Protein AF-A0A972E0D5-F1 (afdb_monomer)

Solvent-accessible surface area (backbone atoms only — not comparable to full-atom values): 6685 Å² total; per-residue (Å²): 132,88,58,48,29,91,88,78,62,47,75,30,48,80,44,77,95,68,24,32,36,20,84,86,81,68,48,36,33,38,72,57,100,85,43,80,42,74,59,61,57,70,60,48,55,52,49,51,56,50,50,57,52,50,54,54,50,51,52,50,51,51,50,49,56,63,69,64,53,73,78,79,75,87,71,73,83,79,75,71,82,75,80,74,80,75,87,78,92,76,91,74,90,76,89,79,84,80,89,80,134

Sequence (101 aa):
MDLKCPNCGTPGIPGEGGSVVCTVCGGRFNFVAGEAHLHGVAEFDQLRKRVDAQDAEIAELRKQLAGDAPSTDEHGDPHVEDDEPADQDDDSDDEDDDEDF

Radius of gyration: 34.79 Å; Cα contacts (8 Å, |Δi|>4): 67; chains: 1; bounding box: 66×60×71 Å

Nearest PDB structures (foldseek):
  4ug0-assembly1_Lp  TM=4.673E-01  e=1.606E+00  Homo sapiens
  8ui1-assembly1_A  TM=5.157E-01  e=8.831E+00  Toxoplasma gondii ME49

Structure (mmCIF, N/CA/C/O backbone):
data_AF-A0A972E0D5-F1
#
_entry.id   AF-A0A972E0D5-F1
#
loop_
_atom_site.group_PDB
_atom_site.id
_atom_site.type_symbol
_atom_site.label_atom_id
_atom_site.label_alt_id
_atom_site.label_comp_id
_atom_site.label_asym_id
_atom_site.label_entity_id
_atom_site.label_seq_id
_atom_site.pdbx_PDB_ins_code
_atom_site.Cartn_x
_atom_site.Cartn_y
_atom_site.Cartn_z
_atom_site.occupancy
_atom_site.B_iso_or_equiv
_atom_site.auth_seq_id
_atom_site.auth_comp_id
_atom_site.auth_asym_id
_atom_site.auth_atom_id
_atom_site.pdbx_PDB_model_num
ATOM 1 N N . MET A 1 1 ? -15.644 -6.082 23.993 1.00 58.34 1 MET A N 1
ATOM 2 C CA . MET A 1 1 ? -16.138 -5.756 22.640 1.00 58.34 1 MET A CA 1
ATOM 3 C C . MET A 1 1 ? -15.298 -6.552 21.663 1.00 58.34 1 MET A C 1
ATOM 5 O O . MET A 1 1 ? -14.083 -6.412 21.707 1.00 58.34 1 MET A O 1
ATOM 9 N N . ASP A 1 2 ? -15.911 -7.415 20.856 1.00 69.94 2 ASP A N 1
ATOM 10 C CA . ASP A 1 2 ? -15.203 -8.144 19.799 1.00 69.94 2 ASP A CA 1
ATOM 11 C C . ASP A 1 2 ? -14.827 -7.179 18.673 1.00 69.94 2 ASP A C 1
ATOM 13 O O . ASP A 1 2 ? -15.686 -6.715 17.921 1.00 69.94 2 ASP A O 1
ATOM 17 N N . LEU A 1 3 ? -13.539 -6.852 18.575 1.00 78.69 3 LEU A N 1
ATOM 18 C CA . LEU A 1 3 ? -12.995 -6.005 17.519 1.00 78.69 3 LEU A CA 1
ATOM 19 C C . LEU A 1 3 ? -12.850 -6.835 16.239 1.00 78.69 3 LEU A C 1
ATOM 21 O O . LEU A 1 3 ? -11.844 -7.507 16.001 1.00 78.69 3 LEU A O 1
ATOM 25 N N . LYS A 1 4 ? -13.904 -6.823 15.426 1.00 87.06 4 LYS A N 1
ATOM 26 C CA . LYS A 1 4 ? -13.925 -7.481 14.118 1.00 87.06 4 LYS A CA 1
ATOM 27 C C . LYS A 1 4 ? -13.358 -6.554 13.051 1.00 87.06 4 LYS A C 1
ATOM 29 O O . LYS A 1 4 ? -13.569 -5.343 13.082 1.00 87.06 4 LYS A O 1
ATOM 34 N N . CYS A 1 5 ? -12.664 -7.136 12.081 1.00 88.06 5 CYS A N 1
ATOM 35 C CA . CYS A 1 5 ? -12.236 -6.426 10.891 1.00 88.06 5 CYS A CA 1
ATOM 36 C C . CYS A 1 5 ? -13.473 -5.914 10.131 1.00 88.06 5 CYS A C 1
ATOM 38 O O . CYS A 1 5 ? -14.336 -6.724 9.785 1.00 88.06 5 CYS A O 1
ATOM 40 N N . PRO A 1 6 ? -13.558 -4.612 9.814 1.00 87.56 6 PRO A N 1
ATOM 41 C CA . PRO A 1 6 ? -14.696 -4.054 9.082 1.00 87.56 6 PRO A CA 1
ATOM 42 C C . PRO A 1 6 ? -14.776 -4.552 7.631 1.00 87.56 6 PRO A C 1
ATOM 44 O O . PRO A 1 6 ? -15.842 -4.502 7.033 1.00 87.56 6 PRO A O 1
ATOM 47 N N . ASN A 1 7 ? -13.667 -5.046 7.069 1.00 87.00 7 ASN A N 1
ATOM 48 C CA . ASN A 1 7 ? -13.603 -5.492 5.677 1.00 87.00 7 ASN A CA 1
ATOM 49 C C . ASN A 1 7 ? -14.078 -6.945 5.487 1.00 87.00 7 ASN A C 1
ATOM 51 O O . ASN A 1 7 ? -14.783 -7.251 4.535 1.00 87.00 7 ASN A O 1
ATOM 55 N N . CYS A 1 8 ? -13.692 -7.856 6.386 1.00 90.56 8 CYS A N 1
ATOM 56 C CA . CYS A 1 8 ? -13.950 -9.296 6.223 1.00 90.56 8 CYS A CA 1
ATOM 57 C C . CYS A 1 8 ? -14.615 -9.965 7.436 1.00 90.56 8 CYS A C 1
ATOM 59 O O . CYS A 1 8 ? -14.849 -11.170 7.426 1.00 90.56 8 CYS A O 1
ATOM 61 N N . GLY A 1 9 ? -14.915 -9.213 8.499 1.00 88.62 9 GLY A N 1
ATOM 62 C CA . GLY A 1 9 ? -15.625 -9.708 9.681 1.00 88.62 9 GLY A CA 1
ATOM 63 C C . GLY A 1 9 ? -14.813 -10.617 10.606 1.00 88.62 9 GLY A C 1
ATOM 64 O O . GLY A 1 9 ? -15.297 -10.958 11.688 1.00 88.62 9 GLY A O 1
ATOM 65 N N . THR A 1 10 ? -13.586 -10.994 10.237 1.00 91.50 10 THR A N 1
ATOM 66 C CA . THR A 1 10 ? -12.726 -11.822 11.088 1.00 91.50 10 THR A CA 1
ATOM 67 C C . THR A 1 10 ? -12.284 -11.056 12.332 1.00 91.50 10 THR A C 1
ATOM 69 O O . THR A 1 10 ? -12.026 -9.851 12.236 1.00 91.50 10 THR A O 1
ATOM 72 N N . PRO A 1 11 ? -12.146 -11.717 13.492 1.00 89.81 11 PRO A N 1
ATOM 73 C CA . PRO A 1 11 ? -11.566 -11.082 14.669 1.00 89.81 11 PRO A CA 1
ATOM 74 C C . PRO A 1 11 ? -10.156 -10.583 14.337 1.00 89.81 11 PRO A C 1
ATOM 76 O O . PRO A 1 11 ? -9.361 -11.298 13.725 1.00 89.81 11 PRO A O 1
ATOM 79 N N . GLY A 1 12 ? -9.882 -9.325 14.669 1.00 87.19 12 GLY A N 1
ATOM 80 C CA . GLY A 1 12 ? -8.566 -8.735 14.478 1.00 87.19 12 GLY A CA 1
ATOM 81 C C . GLY A 1 12 ? -7.713 -8.848 15.736 1.00 87.19 12 GLY A C 1
ATOM 82 O O . GLY A 1 12 ? -8.220 -8.971 16.850 1.00 87.19 12 GLY A O 1
ATOM 83 N N . ILE A 1 13 ? -6.400 -8.792 15.550 1.00 90.44 13 ILE A N 1
ATOM 84 C CA . ILE A 1 13 ? -5.428 -8.760 16.637 1.00 90.44 13 ILE A CA 1
ATOM 85 C C . ILE A 1 13 ? -5.296 -7.305 17.104 1.00 90.44 13 ILE A C 1
ATOM 87 O O . ILE A 1 13 ? -5.054 -6.430 16.267 1.00 90.44 13 ILE A O 1
ATOM 91 N N . PRO A 1 14 ? -5.445 -7.009 18.404 1.00 88.56 14 PRO A N 1
ATOM 92 C CA . PRO A 1 14 ? -5.200 -5.668 18.915 1.00 88.56 14 PRO A CA 1
ATOM 93 C C . PRO A 1 14 ? -3.723 -5.298 18.720 1.00 88.56 14 PRO A C 1
ATOM 95 O O . PRO A 1 14 ? -2.8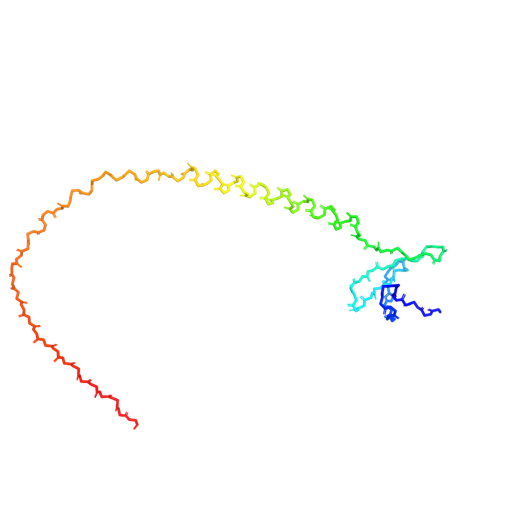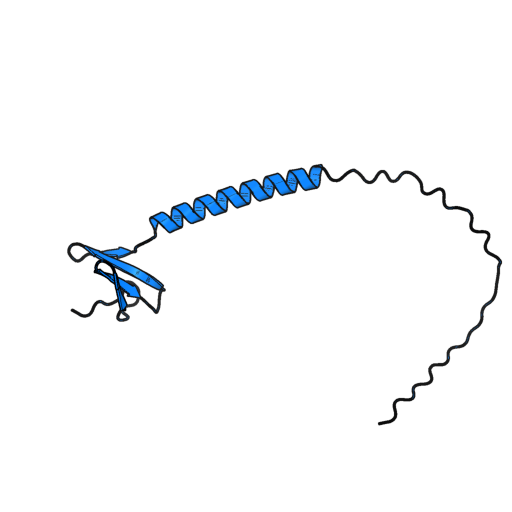25 -6.048 19.096 1.00 88.56 14 PRO A O 1
ATOM 98 N N . GLY A 1 15 ? -3.482 -4.144 18.111 1.00 82.44 15 GLY A N 1
ATOM 99 C CA . GLY A 1 15 ? -2.170 -3.538 17.940 1.00 82.44 15 GLY A CA 1
ATOM 100 C C . GLY A 1 15 ? -1.979 -2.329 18.855 1.00 82.44 15 GLY A C 1
ATOM 101 O O . GLY A 1 15 ? -2.872 -1.921 19.598 1.00 82.44 15 GLY A O 1
ATOM 102 N N . GLU A 1 16 ? -0.798 -1.718 18.780 1.00 82.38 16 GLU A N 1
ATOM 103 C CA . GLU A 1 16 ? -0.494 -0.495 19.529 1.00 82.38 16 GLU A CA 1
ATOM 104 C C . GLU A 1 16 ? -1.450 0.659 19.186 1.00 82.38 16 GLU A C 1
ATOM 106 O O . GLU A 1 16 ? -2.000 0.729 18.081 1.00 82.38 16 GLU A O 1
ATOM 111 N N . GLY A 1 17 ? -1.660 1.559 20.152 1.00 78.62 17 GLY A N 1
ATOM 112 C CA . GLY A 1 17 ? -2.460 2.774 19.964 1.00 78.62 17 GLY A CA 1
ATOM 113 C C . GLY A 1 17 ? -3.962 2.547 19.756 1.00 78.62 17 GLY A C 1
ATOM 114 O O . GLY A 1 17 ? -4.632 3.432 19.238 1.00 78.62 17 GLY A O 1
ATOM 115 N N . GLY A 1 18 ? -4.499 1.377 20.124 1.00 80.69 18 GLY A N 1
ATOM 116 C CA . GLY A 1 18 ? -5.909 1.039 19.884 1.00 80.69 18 GLY A CA 1
ATOM 117 C C . GLY A 1 18 ? -6.205 0.610 18.444 1.00 80.69 18 GLY A C 1
ATOM 118 O O . GLY A 1 18 ? -7.370 0.565 18.044 1.00 80.69 18 GLY A O 1
ATOM 119 N N . SER A 1 19 ? -5.161 0.288 17.672 1.00 87.94 19 SER A N 1
ATOM 120 C CA . SER A 1 19 ? -5.307 -0.270 16.330 1.00 87.94 19 SER A CA 1
ATOM 121 C C . SER A 1 19 ? -5.722 -1.740 16.367 1.00 87.94 19 SER A C 1
ATOM 123 O O . SER A 1 19 ? -5.522 -2.446 17.352 1.00 87.94 19 SER A O 1
ATOM 125 N N . VAL A 1 20 ? -6.291 -2.225 15.270 1.00 90.62 20 VAL A N 1
ATOM 126 C CA . VAL A 1 20 ? -6.674 -3.623 15.073 1.00 90.62 20 VAL A CA 1
ATOM 127 C C . VAL A 1 20 ? -6.107 -4.090 13.748 1.00 90.62 20 VAL A C 1
ATOM 129 O O . VAL A 1 2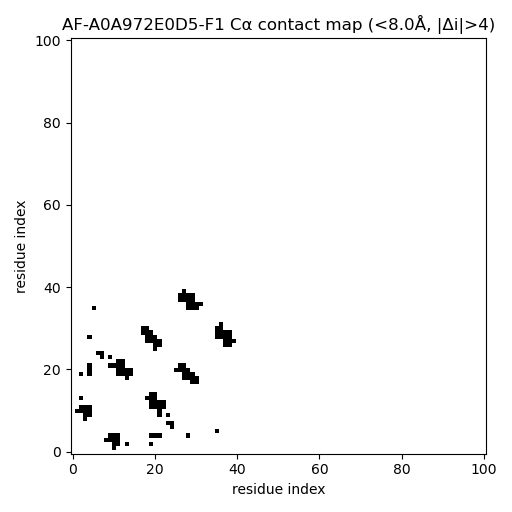0 ? -6.393 -3.510 12.702 1.00 90.62 20 VAL A O 1
ATOM 132 N N . VAL A 1 21 ? -5.302 -5.142 13.789 1.00 91.19 21 VAL A N 1
ATOM 133 C CA . VAL A 1 21 ? -4.694 -5.760 12.613 1.00 91.19 21 VAL A CA 1
ATOM 134 C C . VAL A 1 21 ? -5.527 -6.967 12.210 1.00 91.19 21 VAL A C 1
ATOM 136 O O . VAL A 1 21 ? -5.728 -7.898 12.988 1.00 91.19 21 VAL A O 1
ATOM 139 N N . CYS A 1 22 ? -6.020 -6.968 10.980 1.00 91.50 22 CYS A N 1
ATOM 140 C CA . CYS A 1 22 ? -6.670 -8.129 10.400 1.00 91.50 22 CYS A CA 1
ATOM 141 C C . CYS A 1 22 ? -5.619 -9.047 9.775 1.00 91.50 22 CYS A C 1
ATOM 143 O O . CYS A 1 22 ? -4.922 -8.646 8.848 1.00 91.50 22 CYS A O 1
ATOM 145 N N . THR A 1 23 ? -5.538 -10.295 10.228 1.00 90.94 23 THR A N 1
ATOM 146 C CA . THR A 1 23 ? -4.623 -11.295 9.652 1.00 90.94 23 THR A CA 1
ATOM 147 C C . THR A 1 23 ? -5.095 -11.853 8.314 1.00 90.94 23 THR A C 1
ATOM 149 O O . THR A 1 23 ? -4.294 -12.422 7.584 1.00 90.94 23 THR A O 1
ATOM 152 N N . VAL A 1 24 ? -6.377 -11.684 7.977 1.00 92.75 24 VAL A N 1
ATOM 153 C CA . VAL A 1 24 ? -6.950 -12.185 6.722 1.00 92.75 24 VAL A CA 1
ATOM 154 C C . VAL A 1 24 ? -6.717 -11.211 5.574 1.00 92.75 24 VAL A C 1
ATOM 156 O O . VAL A 1 24 ? -6.224 -11.610 4.528 1.00 92.75 24 VAL A O 1
ATOM 159 N N . CYS A 1 25 ? -7.042 -9.928 5.755 1.00 90.25 25 CYS A N 1
ATOM 160 C CA . CYS A 1 25 ? -6.851 -8.920 4.708 1.00 90.25 25 CYS A CA 1
ATOM 161 C C . CYS A 1 25 ? -5.580 -8.075 4.889 1.00 90.25 25 CYS A C 1
ATOM 163 O O . CYS A 1 25 ? -5.350 -7.165 4.101 1.00 90.25 25 CYS A O 1
ATOM 165 N N . GLY A 1 26 ? -4.805 -8.296 5.957 1.00 88.25 26 GLY A N 1
ATOM 166 C CA . GLY A 1 26 ? -3.592 -7.530 6.282 1.00 88.25 26 GLY A CA 1
ATOM 167 C C . GLY A 1 26 ? -3.836 -6.077 6.711 1.00 88.25 26 GLY A C 1
ATOM 168 O O . GLY A 1 26 ? -2.893 -5.356 7.022 1.00 88.25 26 GLY A O 1
ATOM 169 N N . GLY A 1 27 ? -5.092 -5.623 6.725 1.00 90.06 27 GLY A N 1
ATOM 170 C CA . GLY A 1 27 ? -5.446 -4.236 7.008 1.00 90.06 27 GLY A CA 1
ATOM 171 C C . GLY A 1 27 ? -5.283 -3.892 8.485 1.00 90.06 27 GLY A C 1
ATOM 172 O O . GLY A 1 27 ? -5.661 -4.676 9.359 1.00 90.06 27 GLY A O 1
ATOM 173 N N . ARG A 1 28 ? -4.771 -2.693 8.764 1.00 92.06 28 ARG A N 1
ATOM 174 C CA . ARG A 1 28 ? -4.694 -2.125 10.113 1.00 92.06 28 ARG A CA 1
ATOM 175 C C . ARG A 1 28 ? -5.735 -1.025 10.257 1.00 92.06 28 ARG A C 1
ATOM 177 O O . ARG A 1 28 ? -5.735 -0.092 9.467 1.00 92.06 28 ARG A O 1
ATOM 184 N N . PHE A 1 29 ? -6.603 -1.118 11.253 1.00 90.44 29 PHE A N 1
ATOM 185 C CA . PHE A 1 29 ? -7.738 -0.215 11.432 1.00 90.44 29 PHE A CA 1
ATOM 186 C C . PHE A 1 29 ? -7.678 0.485 12.787 1.00 90.44 29 PHE A C 1
ATOM 188 O O . PHE A 1 29 ? -7.318 -0.143 13.777 1.00 90.44 29 PHE A O 1
ATOM 195 N N . ASN A 1 30 ? -8.076 1.751 12.842 1.00 89.88 30 ASN A N 1
ATOM 196 C CA . ASN A 1 30 ? -8.320 2.491 14.080 1.00 89.88 30 ASN A CA 1
ATOM 197 C C . ASN A 1 30 ? -9.807 2.816 14.189 1.00 89.88 30 ASN A C 1
ATOM 199 O O . ASN A 1 30 ? -10.434 3.148 13.186 1.00 89.88 30 ASN A O 1
ATOM 203 N N . PHE A 1 31 ? -10.361 2.749 15.397 1.00 86.88 31 PHE A N 1
ATOM 204 C CA . PHE A 1 31 ? -11.768 3.058 15.638 1.00 86.88 31 PHE A CA 1
ATOM 205 C C . PHE A 1 31 ? -11.890 4.408 16.347 1.00 86.88 31 PHE A C 1
ATOM 207 O O . PHE A 1 31 ? -11.450 4.550 17.487 1.00 86.88 31 PHE A O 1
ATOM 214 N N . VAL A 1 32 ? -12.483 5.399 15.680 1.00 85.19 32 VAL A N 1
ATOM 215 C CA . VAL A 1 32 ? -12.668 6.763 16.200 1.00 85.19 32 VAL A CA 1
ATOM 216 C C . VAL A 1 32 ? -14.160 7.069 16.197 1.00 85.19 32 VAL A C 1
ATOM 218 O O . VAL A 1 32 ? -14.806 6.960 15.166 1.00 85.19 32 VAL A O 1
ATOM 221 N N . ALA A 1 33 ? -14.730 7.394 17.361 1.00 84.94 33 ALA A N 1
ATOM 222 C CA . ALA A 1 33 ? -16.161 7.699 17.514 1.00 84.94 33 ALA A CA 1
ATOM 223 C C . ALA A 1 33 ? -17.135 6.632 16.946 1.00 84.94 33 ALA A C 1
ATOM 225 O O . ALA A 1 33 ? -18.275 6.940 16.617 1.00 84.94 33 ALA A O 1
ATOM 226 N N . GLY A 1 34 ? -16.709 5.365 16.872 1.00 81.38 34 GLY A N 1
ATOM 227 C CA . GLY A 1 34 ? -17.504 4.263 16.311 1.00 81.38 34 GLY A CA 1
ATOM 228 C C . GLY A 1 34 ? -17.290 4.016 14.814 1.00 81.38 34 GLY A C 1
ATOM 229 O O . GLY A 1 34 ? -17.810 3.033 14.291 1.00 81.38 34 GLY A O 1
ATOM 230 N N . GLU A 1 35 ? -16.485 4.839 14.142 1.00 85.56 35 GLU A N 1
ATOM 231 C CA . GLU A 1 35 ? -16.110 4.677 12.737 1.00 85.56 35 GLU A CA 1
ATOM 232 C C . GLU A 1 35 ? -14.742 4.000 12.606 1.00 85.56 35 GLU A C 1
ATOM 234 O O . GLU A 1 35 ? -13.819 4.268 13.379 1.00 85.56 35 GLU A O 1
ATOM 239 N N . ALA A 1 36 ? -14.606 3.098 11.630 1.00 87.94 36 ALA A N 1
ATOM 240 C CA . ALA A 1 36 ? -13.366 2.374 11.374 1.00 87.94 36 ALA A CA 1
ATOM 241 C C . ALA A 1 36 ? -12.561 3.046 10.253 1.00 87.94 36 ALA A C 1
ATOM 243 O O . ALA A 1 36 ? -13.015 3.130 9.113 1.00 87.94 36 ALA A O 1
ATOM 244 N N . HIS A 1 37 ? -11.337 3.463 10.561 1.00 88.94 37 HIS A N 1
ATOM 245 C CA . HIS A 1 37 ? -10.412 4.090 9.622 1.00 88.94 37 HIS A CA 1
ATOM 246 C C . HIS A 1 37 ? -9.261 3.143 9.299 1.00 88.94 37 HIS A C 1
ATOM 248 O O . HIS A 1 37 ? -8.581 2.661 10.205 1.00 88.94 37 HIS A O 1
ATOM 254 N N . LEU A 1 38 ? -9.015 2.895 8.012 1.00 89.50 38 LEU A N 1
ATOM 255 C CA . LEU A 1 38 ? -7.851 2.132 7.564 1.00 89.50 38 LEU A CA 1
ATOM 256 C C . LEU A 1 38 ? -6.581 2.988 7.707 1.00 89.50 38 LEU A C 1
ATOM 258 O O . LEU A 1 38 ? -6.505 4.108 7.206 1.00 89.50 38 LEU A O 1
ATOM 262 N N . HIS A 1 39 ? -5.583 2.453 8.398 1.00 88.00 39 HIS A N 1
ATOM 263 C CA . HIS A 1 39 ? -4.290 3.085 8.621 1.00 88.00 39 HIS A CA 1
ATOM 264 C C . HIS A 1 39 ? -3.357 2.866 7.421 1.00 88.00 39 HIS A C 1
ATOM 266 O O . HIS A 1 39 ? -3.375 1.803 6.803 1.00 88.00 39 HIS A O 1
ATOM 272 N N . GLY A 1 40 ? -2.500 3.848 7.126 1.00 85.25 40 GLY A N 1
ATOM 273 C CA . GLY A 1 40 ? -1.419 3.714 6.141 1.00 85.25 40 GLY A CA 1
ATOM 274 C C . GLY A 1 40 ? -1.799 3.979 4.680 1.00 85.25 40 GLY A C 1
ATOM 275 O O . GLY A 1 40 ? -0.927 3.919 3.822 1.00 85.25 40 GLY A O 1
ATOM 276 N N . VAL A 1 41 ? -3.056 4.325 4.371 1.00 88.25 41 VAL A N 1
ATOM 277 C CA . VAL A 1 41 ? -3.482 4.633 2.987 1.00 88.25 41 VAL A CA 1
ATOM 278 C C . VAL A 1 41 ? -2.716 5.832 2.417 1.00 88.25 41 VAL A C 1
ATOM 280 O O . VAL A 1 41 ? -2.192 5.763 1.312 1.00 88.25 41 VAL A O 1
ATOM 283 N N . ALA A 1 42 ? -2.571 6.905 3.199 1.00 87.50 42 ALA A N 1
ATOM 284 C CA . ALA A 1 42 ? -1.835 8.094 2.766 1.00 87.50 42 ALA A CA 1
ATOM 285 C C . ALA A 1 42 ? -0.336 7.815 2.546 1.00 87.50 42 ALA A C 1
ATOM 287 O O . ALA A 1 42 ? 0.254 8.311 1.588 1.00 87.50 42 ALA A O 1
ATOM 288 N N . GLU A 1 43 ? 0.279 7.007 3.413 1.00 90.94 43 GLU A N 1
ATOM 289 C CA . GLU A 1 43 ? 1.678 6.581 3.270 1.00 90.94 43 GLU A CA 1
ATOM 290 C C . GLU A 1 43 ? 1.861 5.697 2.030 1.00 90.94 43 GLU A C 1
ATOM 292 O O . GLU A 1 43 ? 2.831 5.864 1.289 1.00 90.94 43 GLU A O 1
ATOM 297 N N . PHE A 1 44 ? 0.905 4.802 1.763 1.00 91.12 44 PHE A N 1
ATOM 298 C CA . PHE A 1 44 ? 0.885 3.966 0.566 1.00 91.12 44 PHE A CA 1
ATOM 299 C C . PHE A 1 44 ? 0.772 4.802 -0.716 1.00 91.12 44 PHE A C 1
ATOM 301 O O . PHE A 1 44 ? 1.542 4.588 -1.652 1.00 91.12 44 PHE A O 1
ATOM 308 N N . ASP A 1 45 ? -0.107 5.806 -0.752 1.00 93.75 45 ASP A N 1
ATOM 309 C CA . ASP A 1 45 ? -0.218 6.719 -1.896 1.00 93.75 45 ASP A CA 1
ATOM 310 C C . ASP A 1 45 ? 1.073 7.516 -2.133 1.00 93.75 45 ASP A C 1
ATOM 312 O O . ASP A 1 45 ? 1.483 7.733 -3.276 1.00 93.75 45 ASP A O 1
ATOM 316 N N . GLN A 1 46 ? 1.745 7.947 -1.064 1.00 95.56 46 GLN A N 1
ATOM 317 C CA . GLN A 1 46 ? 3.045 8.611 -1.173 1.00 95.56 46 GLN A CA 1
ATOM 318 C C . GLN A 1 46 ? 4.139 7.660 -1.673 1.00 95.56 46 GLN A C 1
ATOM 320 O O . GLN A 1 46 ? 4.968 8.058 -2.491 1.00 95.56 46 GLN A O 1
ATOM 325 N N . LEU A 1 47 ? 4.162 6.414 -1.192 1.00 96.19 47 LEU A N 1
ATOM 326 C CA . LEU A 1 47 ? 5.067 5.371 -1.681 1.00 96.19 47 LEU A CA 1
ATOM 327 C C . LEU A 1 47 ? 4.859 5.125 -3.172 1.00 96.19 47 LEU A C 1
ATOM 329 O O . LEU A 1 47 ? 5.827 5.178 -3.922 1.00 96.19 47 LEU A O 1
ATOM 333 N N . ARG A 1 48 ? 3.609 4.954 -3.606 1.00 96.94 48 ARG A N 1
ATOM 334 C CA . ARG A 1 48 ? 3.266 4.755 -5.015 1.00 96.94 48 ARG A CA 1
ATOM 335 C C . ARG A 1 48 ? 3.799 5.885 -5.896 1.00 96.94 48 ARG A C 1
ATOM 337 O O . ARG A 1 48 ? 4.523 5.615 -6.843 1.00 96.94 48 ARG A O 1
ATOM 344 N N . LYS A 1 49 ? 3.545 7.143 -5.519 1.00 97.31 49 LYS A N 1
ATOM 345 C CA . LYS A 1 49 ? 4.059 8.313 -6.255 1.00 97.31 49 LYS A CA 1
ATOM 346 C C . 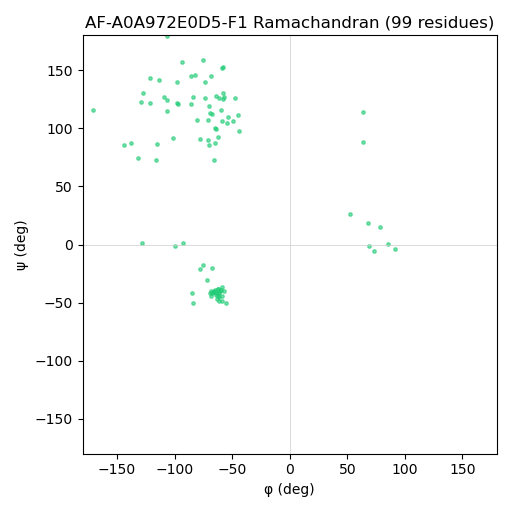LYS A 1 49 ? 5.585 8.340 -6.348 1.00 97.31 49 LYS A C 1
ATOM 348 O O . LYS A 1 49 ? 6.122 8.790 -7.353 1.00 97.31 49 LYS A O 1
ATOM 353 N N . ARG A 1 50 ? 6.287 7.899 -5.298 1.00 97.94 50 ARG A N 1
ATOM 354 C CA . ARG A 1 50 ? 7.754 7.807 -5.315 1.00 97.94 50 ARG A CA 1
ATOM 355 C C . ARG A 1 50 ? 8.241 6.717 -6.259 1.00 97.94 50 ARG A C 1
ATOM 357 O O . ARG A 1 50 ? 9.190 6.975 -6.984 1.00 97.94 50 ARG A O 1
ATOM 364 N N . VAL A 1 51 ? 7.591 5.553 -6.267 1.00 98.00 51 VAL A N 1
ATOM 365 C CA . VAL A 1 51 ? 7.912 4.476 -7.215 1.00 98.00 51 VAL A CA 1
ATOM 366 C C . VAL A 1 51 ? 7.688 4.955 -8.647 1.00 98.00 51 VAL A C 1
ATOM 368 O O . VAL A 1 51 ? 8.612 4.879 -9.444 1.00 98.00 51 VAL A O 1
ATOM 371 N N . ASP A 1 52 ? 6.540 5.575 -8.939 1.00 97.69 52 ASP A N 1
ATOM 372 C CA . ASP A 1 52 ? 6.246 6.117 -10.273 1.00 97.69 52 ASP A CA 1
ATOM 373 C C . ASP A 1 52 ? 7.313 7.136 -10.734 1.00 97.69 52 ASP A C 1
ATOM 375 O O . ASP A 1 52 ? 7.728 7.144 -11.894 1.00 97.69 52 ASP A O 1
ATOM 379 N N . ALA A 1 53 ? 7.792 7.991 -9.823 1.00 97.31 53 ALA A N 1
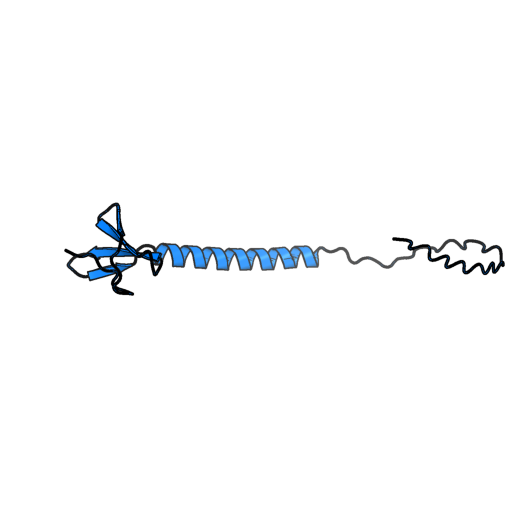ATOM 380 C CA . ALA A 1 53 ? 8.864 8.942 -10.117 1.00 97.31 53 ALA A CA 1
ATOM 381 C C . ALA A 1 53 ? 10.219 8.251 -10.359 1.00 97.31 53 ALA A C 1
ATOM 383 O O . ALA A 1 53 ? 10.952 8.646 -11.265 1.00 97.31 53 ALA A O 1
ATOM 384 N N . GLN A 1 54 ? 10.545 7.219 -9.577 1.00 97.75 54 GLN A N 1
ATOM 385 C CA . GLN A 1 54 ? 11.769 6.433 -9.752 1.00 97.75 54 GLN A CA 1
ATOM 386 C C . GLN A 1 54 ? 11.760 5.645 -11.063 1.00 97.75 54 GLN A C 1
ATOM 388 O O . GLN A 1 54 ? 12.774 5.615 -11.754 1.00 97.75 54 GLN A O 1
ATOM 393 N N . ASP A 1 55 ? 10.629 5.055 -11.448 1.00 97.44 55 ASP A N 1
ATOM 394 C CA . ASP A 1 55 ? 10.482 4.370 -12.734 1.00 97.44 55 ASP A CA 1
ATOM 395 C C . ASP A 1 55 ? 10.715 5.324 -13.916 1.00 97.44 55 ASP A C 1
ATOM 397 O O . ASP A 1 55 ? 11.397 4.964 -14.879 1.00 97.44 55 ASP A O 1
ATOM 401 N N . ALA A 1 56 ? 10.220 6.564 -13.831 1.00 96.19 56 ALA A N 1
ATOM 402 C CA . ALA A 1 56 ? 10.476 7.584 -14.848 1.00 96.19 56 ALA A CA 1
ATOM 403 C C . ALA A 1 56 ? 11.966 7.967 -14.936 1.00 96.19 56 ALA A C 1
ATOM 405 O O . ALA A 1 56 ? 12.508 8.085 -16.036 1.00 96.19 56 ALA A O 1
ATOM 406 N N . GLU A 1 57 ? 12.643 8.116 -13.794 1.00 96.62 57 GLU A N 1
ATOM 407 C CA . GLU A 1 57 ? 14.085 8.389 -13.744 1.00 96.62 57 GLU A CA 1
ATOM 408 C C . GLU A 1 57 ? 14.904 7.224 -14.322 1.00 96.62 57 GLU A C 1
ATOM 410 O O . GLU A 1 57 ? 15.804 7.438 -15.134 1.00 96.62 57 GLU A O 1
ATOM 415 N N . ILE A 1 58 ? 14.548 5.980 -13.986 1.00 96.88 58 ILE A N 1
ATOM 416 C CA . ILE A 1 58 ? 15.184 4.775 -14.536 1.00 96.88 58 ILE A CA 1
ATOM 417 C C . ILE A 1 58 ? 14.993 4.700 -16.054 1.00 96.88 58 ILE A C 1
ATOM 419 O O . ILE A 1 58 ? 15.932 4.343 -16.767 1.00 96.88 58 ILE A O 1
ATOM 423 N N . ALA A 1 59 ? 13.803 5.020 -16.566 1.00 95.56 59 ALA A N 1
ATOM 424 C CA . ALA A 1 59 ? 13.543 5.026 -18.003 1.00 95.56 59 ALA A CA 1
ATOM 425 C C . ALA A 1 59 ? 14.427 6.049 -18.740 1.00 95.56 59 ALA A C 1
ATOM 427 O O . ALA A 1 59 ? 14.988 5.730 -19.791 1.00 95.56 59 ALA A O 1
ATOM 428 N N . GLU A 1 60 ? 14.601 7.240 -18.167 1.00 93.81 60 GLU A N 1
ATOM 429 C CA . GLU A 1 60 ? 15.466 8.279 -18.729 1.00 93.81 60 GLU A CA 1
ATOM 430 C C . GLU A 1 60 ? 16.950 7.886 -18.663 1.00 93.81 60 GLU A C 1
ATOM 432 O O . GLU A 1 60 ? 17.655 7.979 -19.668 1.00 93.81 60 GLU A O 1
ATOM 437 N N . LEU A 1 61 ? 17.418 7.347 -17.533 1.00 93.88 61 LEU A N 1
ATOM 438 C CA . LEU A 1 61 ? 18.783 6.827 -17.397 1.00 93.88 61 LEU A CA 1
ATOM 439 C C . LEU A 1 61 ? 19.064 5.708 -18.406 1.00 93.88 61 LEU A C 1
ATOM 441 O O . LEU A 1 61 ? 20.094 5.721 -19.074 1.00 93.88 61 LEU A O 1
ATOM 445 N N . ARG A 1 62 ? 18.134 4.760 -18.579 1.00 93.25 62 ARG A N 1
ATOM 446 C CA . ARG A 1 62 ? 18.263 3.691 -19.584 1.00 93.25 62 ARG A CA 1
ATOM 447 C C . ARG A 1 62 ? 18.367 4.245 -20.998 1.00 93.25 62 ARG A C 1
ATOM 449 O O . ARG A 1 62 ? 19.147 3.724 -21.789 1.00 93.25 62 ARG A O 1
ATOM 456 N N . LYS A 1 63 ? 17.605 5.292 -21.318 1.00 92.19 63 LYS A N 1
ATOM 457 C CA . LYS A 1 63 ? 17.676 5.961 -22.618 1.00 92.19 63 LYS A CA 1
ATOM 458 C C . LYS A 1 63 ? 19.027 6.643 -22.827 1.00 92.19 63 LYS A C 1
ATOM 460 O O . LYS A 1 63 ? 19.573 6.545 -23.920 1.00 92.19 63 LYS A O 1
ATOM 465 N N . GLN A 1 64 ? 19.570 7.291 -21.798 1.00 91.44 64 GLN A N 1
ATOM 466 C CA . GLN A 1 64 ? 20.904 7.891 -21.853 1.00 91.44 64 GLN A CA 1
ATOM 467 C C . GLN A 1 64 ? 21.981 6.822 -22.055 1.00 91.44 64 GLN A C 1
ATOM 469 O O . GLN A 1 64 ? 22.778 6.953 -22.972 1.00 91.44 64 GLN A O 1
ATOM 474 N N . LEU A 1 65 ? 21.942 5.721 -21.296 1.00 87.88 65 LEU A N 1
ATOM 475 C CA . LEU A 1 65 ? 22.882 4.606 -21.466 1.00 87.88 65 LEU A CA 1
ATOM 476 C C . LEU A 1 65 ? 22.775 3.946 -22.850 1.00 87.88 65 LEU A C 1
ATOM 478 O O . LEU A 1 65 ? 23.789 3.567 -23.423 1.00 87.88 65 LEU A O 1
ATOM 482 N N . ALA A 1 66 ? 21.566 3.807 -23.397 1.00 84.75 66 ALA A N 1
ATOM 483 C CA . ALA A 1 66 ? 21.372 3.271 -24.744 1.00 84.75 66 ALA A CA 1
ATOM 484 C C . ALA A 1 66 ? 21.820 4.252 -25.842 1.00 84.75 66 ALA A C 1
ATOM 486 O O . ALA A 1 66 ? 22.242 3.818 -26.909 1.00 84.75 66 ALA A O 1
ATOM 487 N N . GLY A 1 67 ? 21.720 5.561 -25.596 1.00 67.00 67 GLY A N 1
ATOM 488 C CA . GLY A 1 67 ? 22.203 6.606 -26.501 1.00 67.00 67 GLY A CA 1
ATOM 489 C C . GLY A 1 67 ? 23.718 6.829 -26.447 1.00 67.00 67 GLY A C 1
ATOM 490 O O . GLY A 1 67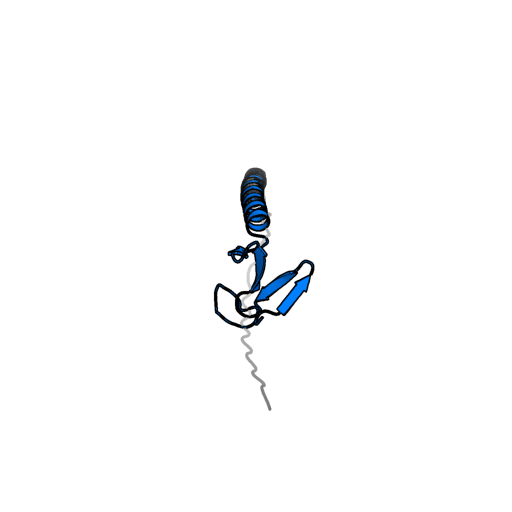 ? 24.270 7.353 -27.407 1.00 67.00 67 GLY A O 1
ATOM 491 N N . ASP A 1 68 ? 24.372 6.420 -25.357 1.00 59.31 68 ASP A N 1
ATOM 492 C CA . ASP A 1 68 ? 25.827 6.494 -25.151 1.00 59.31 68 ASP A CA 1
ATOM 493 C C . ASP A 1 68 ? 26.553 5.206 -25.580 1.00 59.31 68 ASP A C 1
ATOM 495 O O . ASP A 1 68 ? 27.770 5.104 -25.456 1.00 59.31 68 ASP A O 1
ATOM 499 N N . ALA A 1 69 ? 25.827 4.209 -26.104 1.00 55.12 69 ALA A N 1
ATOM 500 C CA . ALA A 1 69 ? 26.461 3.075 -26.758 1.00 55.12 69 ALA A CA 1
ATOM 501 C C . ALA A 1 69 ? 27.281 3.619 -27.941 1.00 55.12 69 ALA A C 1
ATOM 503 O O . ALA A 1 69 ? 26.685 4.189 -28.863 1.00 55.12 69 ALA A O 1
ATOM 504 N N . PRO A 1 70 ? 28.624 3.493 -27.937 1.00 52.25 70 PRO A N 1
ATOM 505 C CA . PRO A 1 70 ? 29.404 3.891 -29.091 1.00 52.25 70 PRO A CA 1
ATOM 506 C C . PRO A 1 70 ? 28.886 3.069 -30.262 1.00 52.25 70 PRO A C 1
ATOM 508 O O . PRO A 1 70 ? 28.818 1.841 -30.174 1.00 52.25 70 PRO A O 1
ATOM 511 N N . SER A 1 71 ? 28.489 3.750 -31.339 1.00 53.31 71 SER A N 1
ATOM 512 C CA . SER A 1 71 ? 28.361 3.121 -32.644 1.00 53.31 71 SER A CA 1
ATOM 513 C C . SER A 1 71 ? 29.613 2.274 -32.826 1.00 53.31 71 SER A C 1
ATOM 515 O O . SER A 1 71 ? 30.717 2.816 -32.875 1.00 53.31 71 SER A O 1
ATOM 517 N N . THR A 1 72 ? 29.465 0.952 -32.820 1.00 53.88 72 THR A N 1
ATOM 518 C CA . THR A 1 72 ? 30.517 0.055 -33.273 1.00 53.88 72 THR A CA 1
ATOM 519 C C . THR A 1 72 ? 30.724 0.402 -34.735 1.00 53.88 72 THR A C 1
ATOM 521 O O . THR A 1 72 ? 29.968 -0.039 -35.598 1.00 53.88 72 THR A O 1
ATOM 524 N N . ASP A 1 73 ? 31.671 1.305 -34.979 1.00 48.56 73 ASP A N 1
ATOM 525 C CA . ASP A 1 73 ? 32.252 1.557 -36.281 1.00 48.56 73 ASP A CA 1
ATOM 526 C C . ASP A 1 73 ? 32.756 0.201 -36.773 1.00 48.56 73 ASP A C 1
ATOM 528 O O . ASP A 1 73 ? 33.750 -0.336 -36.282 1.00 48.56 73 ASP A O 1
ATOM 532 N N . GLU A 1 74 ? 32.016 -0.385 -37.710 1.00 56.50 74 GLU A N 1
ATOM 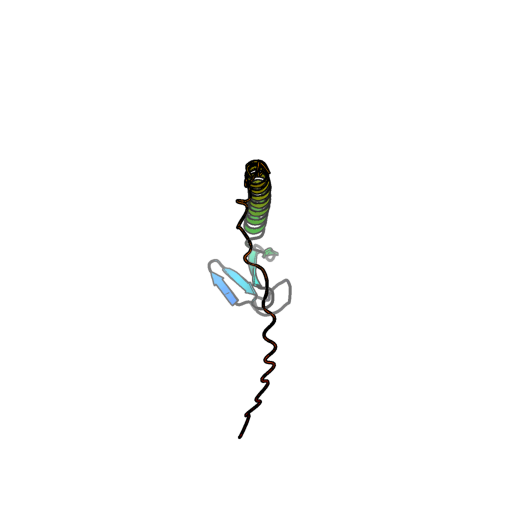533 C CA . GLU A 1 74 ? 32.492 -1.464 -38.563 1.00 56.50 74 GLU A CA 1
ATOM 534 C C . GLU A 1 74 ? 33.598 -0.899 -39.464 1.00 56.50 74 GLU A C 1
ATOM 536 O O . GLU A 1 74 ? 33.404 -0.646 -40.653 1.00 56.50 74 GLU A O 1
ATOM 541 N N . HIS A 1 75 ? 34.767 -0.635 -38.885 1.00 51.41 75 HIS A N 1
ATOM 542 C CA . HIS A 1 75 ? 35.971 -0.295 -39.625 1.00 51.41 75 HIS A CA 1
ATOM 543 C C . HIS A 1 75 ? 37.019 -1.380 -39.426 1.00 51.41 75 HIS A C 1
ATOM 545 O O . HIS A 1 75 ? 37.889 -1.293 -38.567 1.00 51.41 75 HIS A O 1
ATOM 551 N N . GLY A 1 76 ? 36.891 -2.384 -40.296 1.00 46.47 76 GLY A N 1
ATOM 552 C CA . GLY A 1 76 ? 38.002 -3.073 -40.937 1.00 46.47 76 GLY A CA 1
ATOM 553 C C . GLY A 1 76 ? 38.931 -3.822 -40.002 1.00 46.47 76 GLY A C 1
ATOM 554 O O . GLY A 1 76 ? 39.989 -3.314 -39.649 1.00 46.47 76 GLY A O 1
ATOM 555 N N . ASP A 1 77 ? 38.590 -5.073 -39.725 1.00 45.44 77 ASP A N 1
ATOM 556 C CA . ASP A 1 77 ? 39.611 -6.090 -39.510 1.00 45.44 77 ASP A CA 1
ATOM 557 C C . ASP A 1 77 ? 40.308 -6.300 -40.872 1.00 45.44 77 ASP A C 1
ATOM 559 O O . ASP A 1 77 ? 39.639 -6.723 -41.825 1.00 45.44 77 ASP A O 1
ATOM 563 N N . PRO A 1 78 ? 41.591 -5.932 -41.073 1.00 53.38 78 PRO A N 1
ATOM 564 C CA . PRO A 1 78 ? 42.315 -6.434 -42.222 1.00 53.38 78 PRO A CA 1
ATOM 565 C C . PRO A 1 78 ? 42.564 -7.905 -41.917 1.00 53.38 78 PRO A C 1
ATOM 567 O O . PRO A 1 78 ? 43.556 -8.242 -41.274 1.00 53.38 78 PRO A O 1
ATOM 570 N N . HIS A 1 79 ? 41.618 -8.744 -42.341 1.00 50.31 79 HIS A N 1
ATOM 571 C CA . HIS A 1 79 ? 41.744 -10.187 -42.302 1.00 50.31 79 HIS A CA 1
ATOM 572 C C . HIS A 1 79 ? 43.095 -10.519 -42.928 1.00 50.31 79 HIS A C 1
ATOM 574 O O . HIS A 1 79 ? 43.315 -10.321 -44.126 1.00 50.31 79 HIS A O 1
ATOM 580 N N . VAL A 1 80 ? 44.030 -10.905 -42.068 1.00 54.97 80 VAL A N 1
ATOM 581 C CA . VAL A 1 80 ? 45.320 -11.432 -42.469 1.00 54.97 80 VAL A CA 1
ATOM 582 C C . VAL A 1 80 ? 44.989 -12.634 -43.343 1.00 54.97 80 VAL A C 1
ATOM 584 O O . VAL A 1 80 ? 44.144 -13.457 -42.986 1.00 54.97 80 VAL A O 1
ATOM 587 N N . GLU A 1 81 ? 45.554 -12.653 -44.546 1.00 56.84 81 GLU A N 1
ATOM 588 C CA . GLU A 1 81 ? 45.534 -13.817 -45.418 1.00 56.84 81 GLU A CA 1
ATOM 589 C C . GLU A 1 81 ? 46.348 -14.898 -44.698 1.00 56.84 81 GLU A C 1
ATOM 591 O O . GLU A 1 81 ? 47.571 -14.965 -44.830 1.00 56.84 81 GLU A O 1
ATOM 596 N N . ASP A 1 82 ? 45.682 -15.674 -43.842 1.00 54.41 82 ASP A N 1
ATOM 597 C CA . ASP A 1 82 ? 46.198 -16.951 -43.376 1.00 54.41 82 ASP A CA 1
ATOM 598 C C . ASP A 1 82 ? 46.261 -17.860 -44.605 1.00 54.41 82 ASP A C 1
ATOM 600 O O . ASP A 1 82 ? 45.256 -18.346 -45.119 1.00 54.41 82 ASP A O 1
ATOM 604 N N . ASP A 1 83 ? 47.481 -17.969 -45.119 1.00 57.62 83 ASP A N 1
ATOM 605 C CA . ASP A 1 83 ? 47.969 -18.960 -46.067 1.00 57.62 83 ASP A CA 1
ATOM 606 C C . ASP A 1 83 ? 47.456 -20.346 -45.630 1.00 57.62 83 ASP A C 1
ATOM 608 O O . ASP A 1 83 ? 47.994 -20.949 -44.703 1.00 57.62 83 ASP A O 1
ATOM 612 N N . GLU A 1 84 ? 46.361 -20.821 -46.234 1.00 58.09 84 GLU A N 1
ATOM 613 C CA . GLU A 1 84 ? 45.874 -22.193 -46.063 1.00 58.09 84 GLU A CA 1
ATOM 614 C C . GLU A 1 84 ? 46.866 -23.153 -46.747 1.00 58.09 84 GLU A C 1
ATOM 616 O O . GLU A 1 84 ? 46.941 -23.165 -47.982 1.00 58.09 84 GLU A O 1
ATOM 621 N N . PRO A 1 85 ? 47.605 -24.017 -46.019 1.00 56.00 85 PRO A N 1
ATOM 622 C CA . PRO A 1 85 ? 48.096 -25.235 -46.628 1.00 56.00 85 PRO A CA 1
ATOM 623 C C . PRO A 1 85 ? 46.898 -26.153 -46.863 1.00 56.00 85 PRO A C 1
ATOM 625 O O . PRO A 1 85 ? 46.184 -26.542 -45.940 1.00 56.00 85 PRO A O 1
ATOM 628 N N . ALA A 1 86 ? 46.699 -26.469 -48.134 1.00 60.69 86 ALA A N 1
ATOM 629 C CA . ALA A 1 86 ? 45.664 -27.356 -48.609 1.00 60.69 86 ALA A CA 1
ATOM 630 C C . ALA A 1 86 ? 45.744 -28.759 -47.983 1.00 60.69 86 ALA A C 1
ATOM 632 O O . ALA A 1 86 ? 46.828 -29.263 -47.680 1.00 60.69 86 ALA A O 1
ATOM 633 N N . ASP A 1 87 ? 44.562 -29.373 -47.925 1.00 57.31 87 ASP A N 1
ATOM 634 C CA . ASP A 1 87 ? 44.295 -30.808 -47.937 1.00 57.31 87 ASP A CA 1
ATOM 635 C C . ASP A 1 87 ? 44.845 -31.627 -46.760 1.00 57.31 87 ASP A C 1
ATOM 637 O O . ASP A 1 87 ? 46.042 -31.909 -46.663 1.00 57.31 87 ASP A O 1
ATOM 641 N N . GLN A 1 88 ? 43.931 -32.171 -45.954 1.00 56.75 88 GLN A N 1
ATOM 642 C CA . GLN A 1 88 ? 43.709 -33.620 -45.968 1.00 56.75 88 GLN A CA 1
ATOM 643 C C . GLN A 1 88 ? 42.473 -33.989 -45.146 1.00 56.75 88 GLN A C 1
ATOM 645 O O . GLN A 1 88 ? 42.432 -33.803 -43.931 1.00 56.75 88 GLN A O 1
ATOM 650 N N . ASP A 1 89 ? 41.484 -34.526 -45.858 1.00 60.50 89 ASP A N 1
ATOM 651 C CA . ASP A 1 89 ? 40.467 -35.418 -45.322 1.00 60.50 89 ASP A CA 1
ATOM 652 C C . ASP A 1 89 ? 41.137 -36.509 -44.469 1.00 60.50 89 ASP A C 1
ATOM 654 O O . ASP A 1 89 ? 42.030 -37.208 -44.954 1.00 60.50 89 ASP A O 1
ATOM 658 N N . ASP A 1 90 ? 40.703 -36.670 -43.220 1.00 62.41 90 ASP A N 1
ATOM 659 C CA . ASP A 1 90 ? 40.882 -37.924 -42.487 1.00 62.41 90 ASP A CA 1
ATOM 660 C C . ASP A 1 90 ? 39.584 -38.222 -41.729 1.00 62.41 90 ASP A C 1
ATOM 662 O O . ASP A 1 90 ? 39.351 -37.790 -40.597 1.00 62.41 90 ASP A O 1
ATOM 666 N N . ASP A 1 91 ? 38.690 -38.895 -42.456 1.00 66.69 91 ASP A N 1
ATOM 667 C CA . ASP A 1 91 ? 37.561 -39.651 -41.936 1.00 66.69 91 ASP A CA 1
ATOM 668 C C . ASP A 1 91 ? 38.052 -40.660 -40.885 1.00 66.69 91 ASP A C 1
ATOM 670 O O . ASP A 1 91 ? 38.634 -41.694 -41.218 1.00 66.69 91 ASP A O 1
ATOM 674 N N . SER A 1 92 ? 37.724 -40.423 -39.620 1.00 60.31 92 SER A N 1
ATOM 675 C CA . SER A 1 92 ? 37.545 -41.526 -38.674 1.00 60.31 92 SER A CA 1
ATOM 676 C C . SER A 1 92 ? 36.422 -41.188 -37.704 1.00 60.31 92 SER A C 1
ATOM 678 O O . SER A 1 92 ? 36.619 -40.608 -36.638 1.00 60.31 92 SER A O 1
ATOM 680 N N . ASP A 1 93 ? 35.227 -41.515 -38.186 1.00 63.84 93 ASP A N 1
ATOM 681 C CA . ASP A 1 93 ? 34.040 -41.876 -37.423 1.00 63.84 93 ASP A CA 1
ATOM 682 C C . ASP A 1 93 ? 34.398 -43.102 -36.565 1.00 63.84 93 ASP A C 1
ATOM 684 O O . ASP A 1 93 ? 34.596 -44.195 -37.095 1.00 63.84 93 ASP A O 1
ATOM 688 N N . ASP A 1 94 ? 34.557 -42.909 -35.258 1.00 64.12 94 ASP A N 1
ATOM 689 C CA . ASP A 1 94 ? 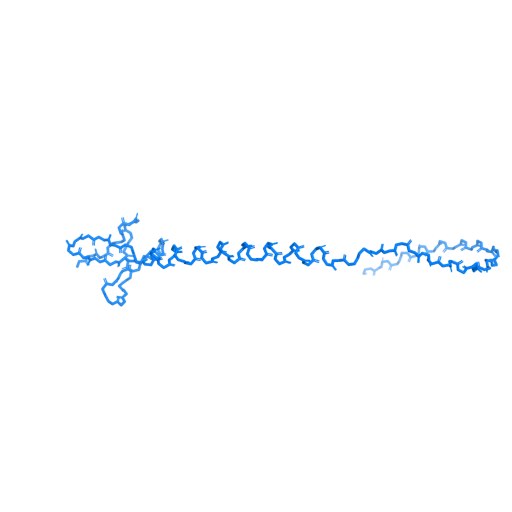34.682 -44.006 -34.295 1.00 64.12 94 ASP A CA 1
ATOM 690 C C . ASP A 1 94 ? 33.720 -43.701 -33.134 1.00 64.12 94 ASP A C 1
ATOM 692 O O . ASP A 1 94 ? 34.082 -43.196 -32.068 1.00 64.12 94 ASP A O 1
ATOM 696 N N . GLU A 1 95 ? 32.430 -43.897 -33.423 1.00 61.81 95 GLU A N 1
ATOM 697 C CA . GLU A 1 95 ? 31.393 -44.104 -32.416 1.00 61.81 95 GLU A CA 1
ATOM 698 C C . GLU A 1 95 ? 31.599 -45.487 -31.781 1.00 61.81 95 GLU A C 1
ATOM 700 O O . GLU A 1 95 ? 30.970 -46.456 -32.200 1.00 61.81 95 GLU A O 1
ATOM 705 N N . ASP A 1 96 ? 32.452 -45.583 -30.761 1.00 64.88 96 ASP A N 1
ATOM 706 C CA . ASP A 1 96 ? 32.426 -46.725 -29.840 1.00 64.88 96 ASP A CA 1
ATOM 707 C C . ASP A 1 96 ? 31.714 -46.320 -28.537 1.00 64.88 96 ASP A C 1
ATOM 709 O O . ASP A 1 96 ? 32.262 -45.750 -27.588 1.00 64.88 96 ASP A O 1
ATOM 713 N N . ASP A 1 97 ? 30.411 -46.589 -28.595 1.00 62.59 97 ASP A N 1
ATOM 714 C CA . ASP A 1 97 ? 29.426 -46.718 -27.529 1.00 62.59 97 ASP A CA 1
ATOM 715 C C . ASP A 1 97 ? 29.778 -47.920 -26.634 1.00 62.59 97 ASP A C 1
ATOM 717 O O . ASP A 1 97 ? 29.469 -49.060 -26.966 1.00 62.59 97 ASP A O 1
ATOM 721 N N . ASP A 1 98 ? 30.416 -47.671 -25.489 1.00 61.69 98 ASP A N 1
ATOM 722 C CA . ASP A 1 98 ? 30.529 -48.651 -24.401 1.00 61.69 98 ASP A CA 1
ATOM 723 C C . ASP A 1 98 ? 29.799 -48.119 -23.152 1.00 61.69 98 ASP A C 1
ATOM 725 O O . ASP A 1 98 ? 30.404 -47.712 -22.153 1.00 61.69 98 ASP A O 1
ATOM 729 N N . GLU A 1 99 ? 28.463 -48.114 -23.201 1.00 63.66 99 GLU A N 1
ATOM 730 C CA . GLU A 1 99 ? 27.637 -48.220 -21.996 1.00 63.66 99 GLU A CA 1
ATOM 731 C C . GLU A 1 99 ? 27.565 -49.696 -21.580 1.00 63.66 99 GLU A C 1
ATOM 733 O O . GLU A 1 99 ? 26.848 -50.483 -22.197 1.00 63.66 99 GLU A O 1
ATOM 738 N N . ASP A 1 100 ? 28.252 -50.077 -20.499 1.00 63.47 100 ASP A N 1
ATOM 739 C CA . ASP A 1 100 ? 27.933 -51.328 -19.804 1.00 63.47 100 ASP A CA 1
ATOM 740 C C . ASP A 1 100 ? 27.707 -51.084 -18.303 1.00 63.47 100 ASP A C 1
ATOM 742 O O . ASP A 1 100 ? 28.457 -50.371 -17.625 1.00 63.47 100 ASP A O 1
ATOM 746 N N . PHE A 1 101 ? 26.580 -51.634 -17.851 1.00 54.66 101 PHE A N 1
ATOM 747 C CA . PHE A 1 101 ? 25.814 -51.351 -16.631 1.00 54.66 101 PHE A CA 1
ATOM 748 C C . PHE A 1 101 ? 26.239 -52.213 -15.431 1.00 54.66 101 PHE A C 1
ATOM 750 O O . PHE A 1 101 ? 26.583 -53.402 -15.626 1.00 54.66 101 PHE A O 1
#

Secondary structure (DSSP, 8-state):
---B-TTT-PBPEE-GGGEEE-TTT--EEEEETTEEEETTHHHHHHHHHHHHHHHHHHHHHHHHHHHSS--------------------------------

Foldseek 3Di:
DQCADPPPRHGFDQDPPQWTADPVVRWIWHADPNDIDTPCPVVVVVVVVVVVVVVVVVVVVVVVVVVPPPPPP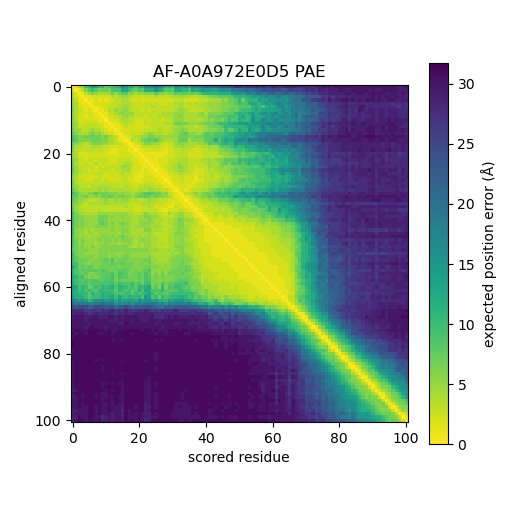PPDDPPPPPPDPDDDDDDDDDPPDDDDD

pLDDT: mean 78.41, std 16.38, range [45.44, 98.0]

Mean predicted aligned error: 16.96 Å